Protein AF-A0A752Z133-F1 (afdb_monomer_lite)

Radius of gyration: 14.04 Å; chains: 1; bounding box: 33×24×38 Å

Foldseek 3Di:
DQLVVCVVVVHDPVCSNPVLCVVQPDPVLLVVLCVLCVVQDDDDSVVVVVLVVVCVVDVPDDCSPVVVDDPVSCVLVVQSSVLSVVSSVCVVVVHDSVVSNVVNVVSNVD

Structure (mmCIF, N/CA/C/O backbone):
data_AF-A0A752Z133-F1
#
_entry.id   AF-A0A752Z133-F1
#
loop_
_atom_site.group_PDB
_atom_site.id
_atom_site.type_symbol
_atom_site.label_atom_id
_atom_site.label_alt_id
_atom_site.label_comp_id
_atom_site.label_asym_id
_atom_site.label_entity_id
_atom_site.label_seq_id
_atom_site.pdbx_PDB_ins_code
_atom_site.Cartn_x
_atom_site.Cartn_y
_atom_site.Cartn_z
_atom_site.occupancy
_atom_site.B_iso_or_equiv
_atom_site.auth_seq_id
_atom_site.auth_comp_id
_atom_site.auth_asym_id
_atom_site.auth_atom_id
_atom_site.pdbx_PDB_model_num
ATOM 1 N N . GLN A 1 1 ? -1.507 -9.777 0.391 1.00 88.50 1 GLN A N 1
ATOM 2 C CA . GLN A 1 1 ? -2.230 -9.647 1.675 1.00 88.50 1 GLN A CA 1
ATOM 3 C C . GLN A 1 1 ? -3.371 -8.638 1.587 1.00 88.50 1 GLN A C 1
ATOM 5 O O . GLN A 1 1 ? -4.483 -9.029 1.905 1.00 88.50 1 GLN A O 1
ATOM 10 N N . LEU A 1 2 ? -3.162 -7.421 1.064 1.00 93.00 2 LEU A N 1
ATOM 11 C CA . LEU A 1 2 ? -4.246 -6.431 0.897 1.00 93.00 2 LEU A CA 1
ATOM 12 C C . LEU A 1 2 ? -5.483 -6.967 0.156 1.00 93.00 2 LEU A C 1
ATOM 14 O O . LEU A 1 2 ? -6.592 -6.772 0.626 1.00 93.00 2 LEU A O 1
ATOM 18 N N . GLU A 1 3 ? -5.319 -7.732 -0.929 1.00 93.12 3 GLU A N 1
ATOM 19 C CA . GLU A 1 3 ? -6.477 -8.320 -1.632 1.00 93.12 3 GLU A CA 1
ATOM 20 C C . GLU A 1 3 ? -7.292 -9.291 -0.764 1.00 93.12 3 GLU A C 1
ATOM 22 O O . GLU A 1 3 ? -8.497 -9.430 -0.963 1.00 93.12 3 GLU A O 1
ATOM 27 N N . ALA A 1 4 ? -6.645 -9.982 0.180 1.00 94.12 4 ALA A N 1
ATOM 28 C CA . ALA A 1 4 ? -7.331 -10.861 1.120 1.00 94.12 4 ALA A CA 1
ATOM 29 C C . ALA A 1 4 ? -8.093 -10.034 2.161 1.00 94.12 4 ALA A C 1
ATOM 31 O O . ALA A 1 4 ? -9.279 -10.274 2.349 1.00 94.12 4 ALA A O 1
ATOM 32 N N . ILE A 1 5 ? -7.452 -9.004 2.728 1.00 95.75 5 ILE A N 1
ATOM 33 C CA . ILE A 1 5 ? -8.099 -8.040 3.634 1.00 95.75 5 ILE A CA 1
ATOM 34 C C . ILE A 1 5 ? -9.318 -7.416 2.953 1.00 95.75 5 ILE A C 1
ATOM 36 O O . ILE A 1 5 ? -10.398 -7.411 3.526 1.00 95.75 5 ILE A O 1
ATOM 40 N N . ASN A 1 6 ? -9.179 -6.983 1.695 1.00 96.75 6 ASN A N 1
ATOM 41 C CA . ASN A 1 6 ? -10.272 -6.419 0.908 1.00 96.75 6 ASN A CA 1
ATOM 42 C C . ASN A 1 6 ? -11.479 -7.359 0.849 1.00 96.75 6 ASN A C 1
ATOM 44 O O . ASN A 1 6 ? -12.608 -6.908 0.998 1.00 96.75 6 ASN A O 1
ATOM 48 N N . LYS A 1 7 ? -11.256 -8.662 0.642 1.00 95.75 7 LYS A N 1
ATOM 49 C CA . LYS A 1 7 ? -12.342 -9.650 0.656 1.00 95.75 7 LYS A CA 1
ATOM 50 C C . LYS A 1 7 ? -12.973 -9.770 2.042 1.00 95.75 7 LYS A C 1
ATOM 52 O O . LYS A 1 7 ? -14.195 -9.799 2.122 1.00 95.75 7 LYS A O 1
ATOM 57 N N . THR A 1 8 ? -12.165 -9.803 3.102 1.00 95.19 8 THR A N 1
ATOM 58 C CA . THR A 1 8 ? -12.650 -9.887 4.488 1.00 95.19 8 THR A CA 1
ATOM 59 C C . THR A 1 8 ? -13.547 -8.704 4.854 1.00 95.19 8 THR A C 1
ATOM 61 O O . THR A 1 8 ? -14.600 -8.902 5.446 1.00 95.19 8 THR A O 1
ATOM 64 N N . ILE A 1 9 ? -13.198 -7.491 4.419 1.00 94.75 9 ILE A N 1
ATOM 65 C CA . ILE A 1 9 ? -13.980 -6.268 4.675 1.00 94.75 9 ILE A CA 1
ATOM 66 C C . ILE A 1 9 ? -15.081 -6.014 3.623 1.00 94.75 9 ILE A C 1
ATOM 68 O O . ILE A 1 9 ? -15.561 -4.889 3.4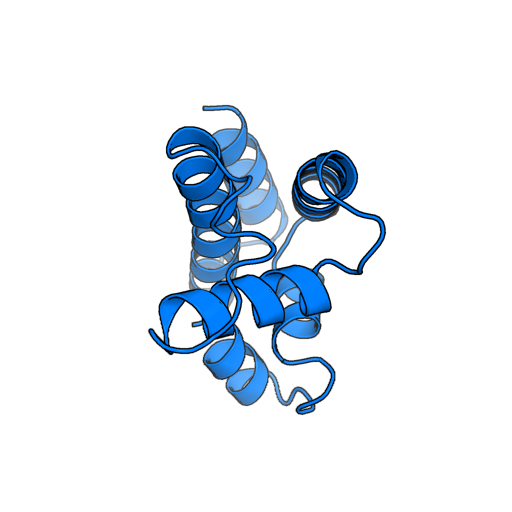64 1.00 94.75 9 ILE A O 1
ATOM 72 N N . GLY A 1 10 ? -15.457 -7.024 2.828 1.00 94.31 10 GLY A N 1
ATOM 73 C CA . GLY A 1 10 ? -16.543 -6.927 1.841 1.00 94.31 10 GLY A CA 1
ATOM 74 C C . GLY A 1 10 ? -16.275 -5.946 0.691 1.00 94.31 10 GLY A C 1
ATOM 75 O O . GLY A 1 10 ? -17.171 -5.235 0.242 1.00 94.31 10 GLY A O 1
ATOM 76 N N . GLY A 1 11 ? -15.022 -5.799 0.268 1.00 94.12 11 GLY A N 1
ATOM 77 C CA . GLY A 1 11 ? -14.611 -4.910 -0.818 1.00 94.12 11 GLY A CA 1
ATOM 78 C C . GLY A 1 11 ? -14.816 -5.483 -2.216 1.00 94.12 11 GLY A C 1
ATOM 79 O O . GLY A 1 11 ? -14.744 -6.694 -2.442 1.00 94.12 11 GLY A O 1
ATOM 80 N N . SER A 1 12 ? -15.022 -4.592 -3.188 1.00 93.69 12 SER A N 1
ATOM 81 C CA . SER A 1 12 ? -15.146 -4.969 -4.595 1.00 93.69 12 SER A CA 1
ATOM 82 C C . SER A 1 12 ? -13.781 -5.312 -5.213 1.00 93.69 12 SER A C 1
ATOM 84 O O . SER A 1 12 ? -12.720 -4.972 -4.682 1.00 93.69 12 SER A O 1
ATOM 86 N N . LYS A 1 13 ? -13.778 -5.977 -6.378 1.00 89.62 13 LYS A N 1
ATOM 87 C CA . LYS A 1 13 ? -12.533 -6.267 -7.121 1.00 89.62 13 LYS A CA 1
ATOM 88 C C . LYS A 1 13 ? -11.823 -4.998 -7.606 1.00 89.62 13 LYS A C 1
ATOM 90 O O . LYS A 1 13 ? -10.599 -5.012 -7.734 1.00 89.62 13 LYS A O 1
ATOM 95 N N . ASN A 1 14 ? -12.574 -3.928 -7.860 1.00 89.69 14 ASN A N 1
ATOM 96 C CA . ASN A 1 14 ? -12.041 -2.669 -8.382 1.00 89.69 14 ASN A CA 1
ATOM 97 C C . ASN A 1 14 ? -11.285 -1.877 -7.307 1.00 89.69 14 ASN A C 1
ATOM 99 O O . ASN A 1 14 ? -10.438 -1.053 -7.628 1.00 89.69 14 ASN A O 1
ATOM 103 N N . GLU A 1 15 ? -11.521 -2.189 -6.033 1.00 91.12 15 GLU A N 1
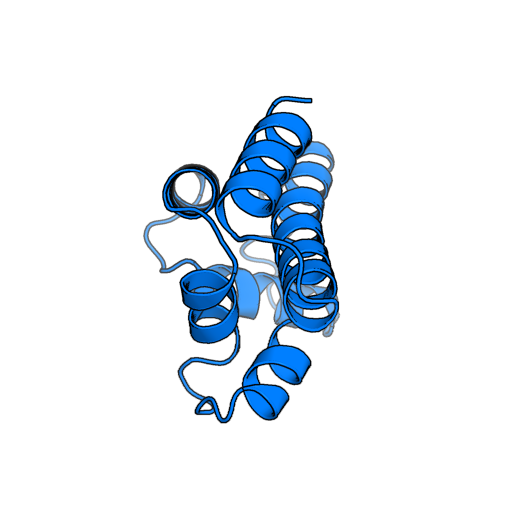ATOM 104 C CA . GLU A 1 15 ? -10.912 -1.507 -4.890 1.00 91.12 15 GLU A CA 1
ATOM 105 C C . GLU A 1 15 ? -9.918 -2.402 -4.142 1.00 91.12 15 GLU A C 1
ATOM 107 O O . GLU A 1 15 ? -9.499 -2.079 -3.034 1.00 91.12 15 GLU A O 1
ATOM 112 N N . LYS A 1 16 ? -9.505 -3.522 -4.754 1.00 93.50 16 LYS A N 1
ATOM 113 C CA . LYS A 1 16 ? -8.752 -4.614 -4.110 1.00 93.50 16 LYS A CA 1
ATOM 114 C C . LYS A 1 16 ? -7.489 -4.207 -3.339 1.00 93.50 16 LYS A C 1
ATOM 116 O O . LYS A 1 16 ? -7.051 -4.961 -2.473 1.00 93.50 16 LYS A O 1
ATOM 121 N N . TYR A 1 17 ? -6.908 -3.051 -3.660 1.00 96.06 17 TYR A N 1
ATOM 122 C CA . TYR A 1 17 ? -5.822 -2.436 -2.890 1.00 96.06 17 TYR A CA 1
ATOM 123 C C . TYR A 1 17 ? -6.277 -1.182 -2.145 1.00 96.06 17 TYR A C 1
ATOM 125 O O . TYR A 1 17 ? -5.903 -1.005 -0.992 1.00 96.06 17 TYR A O 1
ATOM 133 N N . MET A 1 18 ? -7.091 -0.334 -2.782 1.00 96.88 18 MET A N 1
ATOM 134 C CA . MET A 1 18 ? -7.476 0.962 -2.224 1.00 96.88 18 MET A CA 1
ATOM 135 C C . MET A 1 18 ? -8.385 0.855 -1.007 1.00 96.88 18 MET A C 1
ATOM 137 O O . MET A 1 18 ? -8.191 1.622 -0.077 1.00 96.88 18 MET A O 1
ATOM 141 N N . LYS A 1 19 ? -9.336 -0.085 -0.957 1.00 96.56 19 LYS A N 1
ATOM 142 C CA . LYS A 1 19 ? -10.244 -0.179 0.194 1.00 96.56 19 LYS A CA 1
ATOM 143 C C . LYS A 1 19 ? -9.494 -0.515 1.493 1.00 96.56 19 LYS A C 1
ATOM 145 O O . LYS A 1 19 ? -9.647 0.242 2.442 1.00 96.56 19 LYS A O 1
ATOM 150 N N . PRO A 1 20 ? -8.614 -1.538 1.549 1.00 97.19 20 PRO A N 1
ATOM 151 C CA . PRO A 1 20 ? -7.764 -1.755 2.722 1.00 97.19 20 PRO A CA 1
ATOM 152 C C . PRO A 1 20 ? -6.880 -0.559 3.085 1.00 97.19 20 PRO A C 1
ATOM 154 O O . PRO A 1 20 ? -6.668 -0.300 4.262 1.00 97.19 20 PRO A O 1
ATOM 157 N N . ILE A 1 21 ? -6.343 0.152 2.088 1.00 97.69 21 ILE A N 1
ATOM 158 C CA . ILE A 1 21 ? -5.515 1.341 2.327 1.00 97.69 21 ILE A CA 1
ATOM 159 C C . ILE A 1 21 ? -6.358 2.441 2.971 1.00 97.69 21 ILE A C 1
ATOM 161 O O . ILE A 1 21 ? -5.964 2.974 3.995 1.00 97.69 21 ILE A O 1
ATOM 165 N N . ASN A 1 22 ? -7.528 2.739 2.418 1.00 96.75 22 ASN A N 1
ATOM 166 C CA . ASN A 1 22 ? -8.401 3.790 2.928 1.00 96.75 22 ASN A CA 1
ATOM 167 C C . ASN A 1 22 ? -8.954 3.474 4.325 1.00 96.75 22 ASN A C 1
ATOM 169 O O . ASN A 1 22 ? -9.188 4.396 5.095 1.00 96.75 22 ASN A O 1
ATOM 173 N N . GLU A 1 23 ? -9.164 2.194 4.642 1.00 96.81 23 GLU A N 1
ATOM 174 C CA . GLU A 1 23 ? -9.707 1.764 5.935 1.00 96.81 23 GLU A CA 1
ATOM 175 C C . GLU A 1 23 ? -8.644 1.742 7.044 1.00 96.81 23 GLU A C 1
ATOM 177 O O . GLU A 1 23 ? -8.931 2.082 8.186 1.00 96.81 23 GLU A O 1
ATOM 182 N N . TYR A 1 24 ? -7.413 1.325 6.720 1.00 97.81 24 TYR A N 1
ATOM 183 C CA . TYR A 1 24 ? -6.395 1.011 7.731 1.00 97.81 24 TYR A CA 1
ATOM 184 C C . TYR A 1 24 ? -5.139 1.873 7.665 1.00 97.81 24 TYR A C 1
ATOM 186 O O . TYR A 1 24 ? -4.268 1.715 8.516 1.00 97.81 24 TYR A O 1
ATOM 194 N N . ALA A 1 25 ? -4.997 2.765 6.686 1.00 97.50 25 ALA A N 1
ATOM 195 C CA . ALA A 1 25 ? -3.912 3.736 6.654 1.00 97.50 25 ALA A CA 1
ATOM 196 C C . ALA A 1 25 ? -4.389 5.088 7.192 1.00 97.50 25 ALA A C 1
ATOM 198 O O . ALA A 1 25 ? -5.440 5.597 6.812 1.00 97.50 25 ALA A O 1
ATOM 199 N N . SER A 1 26 ? -3.560 5.709 8.024 1.00 97.44 26 SER A N 1
ATOM 200 C CA . SER A 1 26 ? -3.688 7.122 8.367 1.00 97.44 26 SER A CA 1
ATOM 201 C C . SER A 1 26 ? -3.564 7.989 7.114 1.00 97.44 26 SER A C 1
ATOM 203 O O . SER A 1 26 ? -2.875 7.631 6.153 1.00 97.44 26 SER A O 1
ATOM 205 N N . LEU A 1 27 ? -4.160 9.183 7.148 1.00 96.38 27 LEU A N 1
ATOM 206 C CA . LEU A 1 27 ? -4.027 10.157 6.060 1.00 96.38 27 LEU A CA 1
ATOM 207 C C . LEU A 1 27 ? -2.553 10.460 5.741 1.00 96.38 27 LEU A C 1
ATOM 209 O O . LEU A 1 27 ? -2.187 10.576 4.575 1.00 96.38 27 LEU A O 1
ATOM 213 N N . PHE A 1 28 ? -1.708 10.527 6.773 1.00 95.69 28 PHE A N 1
ATOM 214 C CA . PHE A 1 28 ? -0.267 10.718 6.627 1.00 95.69 28 PHE A CA 1
ATOM 215 C C . PHE A 1 28 ? 0.386 9.582 5.825 1.00 95.69 28 PHE A C 1
ATOM 217 O O . PHE A 1 28 ? 1.098 9.840 4.858 1.00 95.69 28 PHE A O 1
ATOM 224 N N . LEU A 1 29 ? 0.092 8.319 6.156 1.00 97.38 29 LEU A N 1
ATOM 225 C CA . LEU A 1 29 ? 0.622 7.172 5.416 1.00 97.38 29 LEU A CA 1
ATOM 226 C C . LEU A 1 29 ? 0.134 7.144 3.959 1.00 97.38 29 LEU A C 1
ATOM 228 O O . LEU A 1 29 ? 0.911 6.838 3.057 1.00 97.38 29 LEU A O 1
ATOM 232 N N . ILE A 1 30 ? -1.131 7.495 3.705 1.00 97.75 30 ILE A N 1
ATOM 233 C CA . ILE A 1 30 ? -1.664 7.596 2.336 1.00 97.75 30 ILE A CA 1
ATOM 234 C C . ILE A 1 30 ? -0.881 8.642 1.532 1.00 97.75 30 ILE A C 1
ATOM 236 O O . ILE A 1 30 ? -0.467 8.359 0.406 1.00 97.75 30 ILE A O 1
ATOM 240 N N . GLN A 1 31 ? -0.635 9.818 2.117 1.00 96.38 31 GLN A N 1
ATOM 241 C CA . GLN A 1 31 ? 0.142 10.889 1.486 1.00 96.38 31 GLN A CA 1
ATOM 242 C C . GLN A 1 31 ? 1.582 10.457 1.195 1.00 96.38 31 GLN A C 1
ATOM 244 O O . GLN A 1 31 ? 2.074 10.697 0.094 1.00 96.38 31 GLN A O 1
ATOM 249 N N . GLU A 1 32 ? 2.236 9.759 2.124 1.00 96.81 32 GLU A N 1
ATOM 250 C CA . GLU A 1 32 ? 3.589 9.229 1.924 1.00 96.81 32 GLU A CA 1
ATOM 251 C C . GLU A 1 32 ? 3.653 8.219 0.764 1.00 96.81 32 GLU A C 1
ATOM 253 O O . GLU A 1 32 ? 4.562 8.276 -0.071 1.00 96.81 32 GLU A O 1
ATOM 258 N N . ILE A 1 33 ? 2.663 7.325 0.650 1.00 97.19 33 ILE A N 1
ATOM 259 C CA . ILE A 1 33 ? 2.567 6.372 -0.468 1.00 97.19 33 ILE A CA 1
ATOM 260 C C . ILE A 1 33 ? 2.313 7.108 -1.791 1.00 97.19 33 ILE A C 1
ATOM 262 O O . ILE A 1 33 ? 2.913 6.777 -2.818 1.00 97.19 33 ILE A O 1
ATOM 266 N N . GLU A 1 34 ? 1.439 8.114 -1.789 1.00 97.00 34 GLU A N 1
ATOM 267 C CA . GLU A 1 34 ? 1.150 8.916 -2.976 1.00 97.00 34 GLU A CA 1
ATOM 268 C C . GLU A 1 34 ? 2.397 9.680 -3.445 1.00 97.00 34 GLU A C 1
ATOM 270 O O . GLU A 1 34 ? 2.765 9.615 -4.620 1.00 97.00 34 GLU A O 1
ATOM 275 N N . MET A 1 35 ? 3.090 10.355 -2.525 1.00 96.25 35 MET A N 1
ATOM 276 C CA . MET A 1 35 ? 4.336 11.069 -2.801 1.00 96.25 35 MET A CA 1
ATOM 277 C C . MET A 1 35 ? 5.442 10.134 -3.280 1.00 96.25 35 MET A C 1
ATOM 279 O O . MET A 1 35 ? 6.230 10.518 -4.143 1.00 96.25 35 MET A O 1
ATOM 283 N N . PHE A 1 36 ? 5.504 8.907 -2.759 1.00 96.69 36 PHE A N 1
ATOM 284 C CA . PHE A 1 36 ? 6.427 7.888 -3.243 1.00 96.69 36 PHE A CA 1
ATOM 285 C C . PHE A 1 36 ? 6.189 7.576 -4.726 1.00 96.69 36 PHE A C 1
ATOM 287 O O . PHE A 1 36 ? 7.122 7.681 -5.521 1.00 96.69 36 PHE A O 1
ATOM 294 N N . PHE A 1 37 ? 4.953 7.256 -5.124 1.00 97.00 37 PHE A N 1
ATOM 295 C CA . PHE A 1 37 ? 4.660 6.894 -6.515 1.00 97.00 37 PHE A CA 1
ATOM 296 C C . PHE A 1 37 ? 4.713 8.078 -7.487 1.00 97.00 37 PHE A C 1
ATOM 298 O O . PHE A 1 37 ? 5.146 7.896 -8.628 1.00 97.00 37 PHE A O 1
ATOM 305 N N . LYS A 1 38 ? 4.375 9.293 -7.030 1.00 96.44 38 LYS A N 1
ATOM 306 C CA . LYS A 1 38 ? 4.474 10.530 -7.827 1.00 96.44 38 LYS A CA 1
ATOM 307 C C . LYS A 1 38 ? 5.877 10.807 -8.370 1.00 96.44 38 LYS A C 1
ATOM 309 O O . LYS A 1 38 ? 6.009 11.488 -9.381 1.00 96.44 38 LYS A O 1
ATOM 314 N N . LYS A 1 39 ? 6.927 10.261 -7.745 1.00 94.56 39 LYS A N 1
ATOM 315 C CA . LYS A 1 39 ? 8.313 10.359 -8.245 1.00 94.56 39 LYS A CA 1
ATOM 316 C C . LYS A 1 39 ? 8.522 9.640 -9.576 1.00 94.56 39 LYS A C 1
ATOM 318 O O . LYS A 1 39 ? 9.453 9.968 -10.303 1.00 94.56 39 LYS A O 1
ATOM 323 N N . PHE A 1 40 ? 7.684 8.649 -9.872 1.00 94.88 40 PHE A N 1
ATOM 324 C CA . PHE A 1 40 ? 7.868 7.736 -10.994 1.00 94.88 40 PHE A CA 1
ATOM 325 C C . PHE A 1 40 ? 6.809 7.921 -12.083 1.00 94.88 40 PHE A C 1
ATOM 327 O O . PHE A 1 40 ? 7.106 7.722 -13.259 1.00 94.88 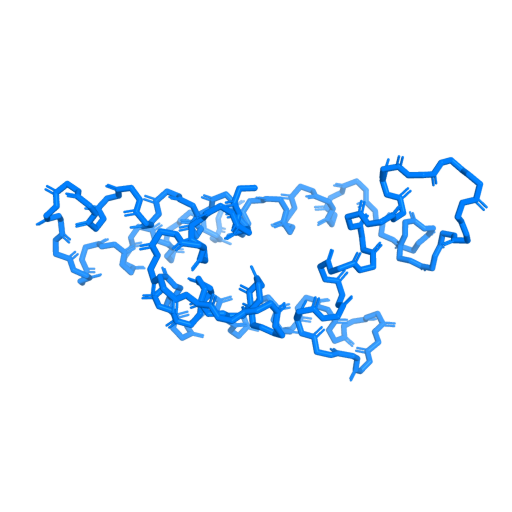40 PHE A O 1
ATOM 334 N N . ASN A 1 41 ? 5.568 8.261 -11.713 1.00 94.88 41 ASN A N 1
ATOM 335 C CA . ASN A 1 41 ? 4.461 8.481 -12.646 1.00 94.88 41 ASN A CA 1
ATOM 336 C C . ASN A 1 41 ? 3.256 9.173 -11.972 1.00 94.88 41 ASN A C 1
ATOM 338 O O . ASN A 1 41 ? 3.268 9.443 -10.778 1.00 94.88 41 ASN A O 1
ATOM 342 N N . ASN A 1 42 ? 2.187 9.400 -12.744 1.00 94.81 42 ASN A N 1
ATOM 343 C CA . ASN A 1 42 ? 0.930 10.009 -12.284 1.00 94.81 42 ASN A CA 1
ATOM 344 C C . ASN A 1 42 ? -0.231 9.000 -12.131 1.00 94.81 42 ASN A C 1
ATOM 346 O O . ASN A 1 42 ? -1.394 9.400 -12.151 1.00 94.81 42 ASN A O 1
ATOM 350 N N . LYS A 1 43 ? 0.052 7.693 -12.047 1.00 96.25 43 LYS A N 1
ATOM 351 C CA . LYS A 1 43 ? -0.978 6.659 -11.844 1.00 96.25 43 LYS A CA 1
ATOM 352 C C . LYS A 1 43 ? -1.422 6.637 -10.378 1.00 96.25 43 LYS A C 1
ATOM 354 O O . LYS A 1 43 ? -0.680 7.046 -9.483 1.00 96.25 43 LYS A O 1
ATOM 359 N N . SER A 1 44 ? -2.614 6.110 -10.113 1.00 96.06 44 SER A N 1
ATOM 360 C CA . SER A 1 44 ? -3.106 5.947 -8.741 1.00 96.06 44 SER A CA 1
ATOM 361 C C . SER A 1 44 ? -2.271 4.939 -7.936 1.00 96.06 44 SER A C 1
ATOM 363 O O . SER A 1 44 ? -1.568 4.086 -8.488 1.00 96.06 44 SER A O 1
ATOM 365 N N . ILE A 1 45 ? -2.385 4.991 -6.603 1.00 96.81 45 ILE A N 1
ATOM 366 C CA . ILE A 1 45 ? -1.735 4.029 -5.696 1.00 96.81 45 ILE A CA 1
ATOM 367 C C . ILE A 1 45 ? -2.133 2.591 -6.063 1.00 96.81 45 ILE A C 1
ATOM 369 O O . ILE A 1 45 ? -1.276 1.718 -6.209 1.00 96.81 45 ILE A O 1
ATOM 373 N N . GLY A 1 46 ? -3.432 2.347 -6.268 1.00 95.88 46 GLY A N 1
ATOM 374 C CA . GLY A 1 46 ? -3.951 1.029 -6.627 1.00 95.88 46 GLY A CA 1
ATOM 375 C C . GLY A 1 46 ? -3.374 0.493 -7.939 1.00 95.88 46 GLY A C 1
ATOM 376 O O . GLY A 1 46 ? -2.993 -0.675 -8.002 1.00 95.88 46 GLY A O 1
ATOM 377 N N . GLU A 1 47 ? -3.259 1.332 -8.970 1.00 96.06 47 GLU A N 1
ATOM 378 C CA . GLU A 1 47 ? -2.665 0.947 -10.258 1.00 96.06 47 GLU A CA 1
ATOM 379 C C . GLU A 1 47 ? -1.172 0.636 -10.144 1.00 96.06 47 GLU A C 1
ATOM 381 O O . GLU A 1 47 ? -0.698 -0.342 -10.728 1.00 96.06 47 GLU A O 1
ATOM 386 N N . ASN A 1 48 ? -0.428 1.430 -9.375 1.00 97.12 48 ASN A N 1
ATOM 387 C CA . ASN A 1 48 ? 0.997 1.203 -9.157 1.00 97.12 48 ASN A CA 1
ATOM 388 C C . ASN A 1 48 ? 1.258 -0.097 -8.382 1.00 97.12 48 ASN A C 1
ATOM 390 O O . ASN A 1 48 ? 2.092 -0.903 -8.796 1.00 97.12 48 ASN A O 1
ATOM 394 N N . ILE A 1 49 ? 0.488 -0.368 -7.321 1.00 96.25 49 ILE A N 1
ATOM 395 C CA . ILE A 1 49 ? 0.563 -1.639 -6.582 1.00 96.25 49 ILE A CA 1
ATOM 396 C C . ILE A 1 49 ? 0.192 -2.818 -7.490 1.00 96.25 49 ILE A C 1
ATOM 398 O O . ILE A 1 49 ? 0.880 -3.841 -7.479 1.00 96.25 49 ILE A O 1
ATOM 402 N N . ALA A 1 50 ? -0.860 -2.681 -8.306 1.00 95.12 50 ALA A N 1
ATOM 403 C CA . ALA A 1 50 ? -1.252 -3.706 -9.274 1.00 95.12 50 ALA A CA 1
ATOM 404 C C . ALA A 1 50 ? -0.112 -4.018 -10.250 1.00 95.12 50 ALA A C 1
ATOM 406 O O . ALA A 1 50 ? 0.179 -5.185 -10.519 1.00 95.12 50 ALA A O 1
ATOM 407 N N . THR A 1 51 ? 0.522 -2.965 -10.764 1.00 95.81 51 THR A N 1
ATOM 408 C CA . THR A 1 51 ? 1.629 -3.045 -11.717 1.00 95.81 51 THR A CA 1
ATOM 409 C C . THR A 1 51 ? 2.814 -3.768 -11.084 1.00 95.81 51 THR A C 1
ATOM 411 O O . THR A 1 51 ? 3.214 -4.807 -11.601 1.00 95.81 51 THR A O 1
ATOM 414 N N . LEU A 1 52 ? 3.282 -3.326 -9.911 1.00 94.75 52 LEU A N 1
ATOM 415 C CA . LEU A 1 52 ? 4.381 -3.978 -9.187 1.00 94.75 52 LEU A CA 1
ATOM 416 C C . LEU A 1 52 ? 4.110 -5.449 -8.900 1.00 94.75 52 LEU A C 1
ATOM 418 O O . LEU A 1 52 ? 4.946 -6.307 -9.174 1.00 94.75 52 LEU A O 1
ATOM 422 N N . ARG A 1 53 ? 2.925 -5.762 -8.372 1.00 93.94 53 ARG A N 1
ATOM 423 C CA . ARG A 1 53 ? 2.545 -7.138 -8.048 1.00 93.94 53 ARG A CA 1
ATO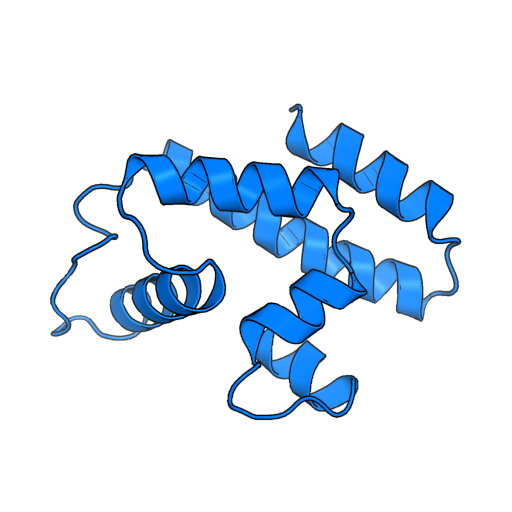M 424 C C . ARG A 1 53 ? 2.536 -8.023 -9.292 1.00 93.94 53 ARG A C 1
ATOM 426 O O . ARG A 1 53 ? 2.986 -9.164 -9.225 1.00 93.94 53 ARG A O 1
ATOM 433 N N . ASN A 1 54 ? 2.026 -7.519 -10.414 1.00 94.31 54 ASN A N 1
ATOM 434 C CA . ASN A 1 54 ? 2.001 -8.265 -11.671 1.00 94.31 54 ASN A CA 1
ATOM 435 C C . ASN A 1 54 ? 3.404 -8.445 -12.260 1.00 94.31 54 ASN A C 1
ATOM 437 O O . ASN A 1 54 ? 3.713 -9.523 -12.760 1.00 94.31 54 ASN A O 1
ATOM 441 N N . GLU A 1 55 ? 4.257 -7.425 -12.185 1.00 94.88 55 GLU A N 1
ATOM 442 C CA . GLU A 1 55 ? 5.647 -7.511 -12.638 1.00 94.88 55 GLU A CA 1
ATOM 443 C C . GLU A 1 55 ? 6.462 -8.504 -11.803 1.00 94.88 55 GLU A C 1
ATOM 445 O O . GLU A 1 55 ? 7.229 -9.280 -12.369 1.00 94.88 55 GLU A O 1
ATOM 450 N N . LEU A 1 56 ? 6.262 -8.544 -10.485 1.00 90.88 56 LEU A N 1
ATOM 451 C CA . LEU A 1 56 ? 6.925 -9.510 -9.603 1.00 90.88 56 LEU A CA 1
ATOM 452 C C . LEU A 1 56 ? 6.444 -10.948 -9.841 1.00 90.88 56 LEU A C 1
ATOM 454 O O . LEU A 1 56 ? 7.237 -11.882 -9.768 1.00 90.88 56 LEU A O 1
ATOM 458 N N . ALA A 1 57 ? 5.153 -11.138 -10.122 1.00 92.38 57 ALA A N 1
ATOM 459 C CA . ALA A 1 57 ? 4.561 -12.466 -10.284 1.00 92.38 57 ALA A CA 1
ATOM 460 C C . ALA A 1 57 ? 4.841 -13.120 -11.650 1.00 92.38 57 ALA A C 1
ATOM 462 O O . ALA A 1 57 ? 4.756 -14.342 -11.761 1.00 92.38 57 ALA A O 1
ATOM 463 N N . HIS A 1 58 ? 5.144 -12.335 -12.688 1.00 92.62 58 HIS A N 1
ATOM 464 C CA . HIS A 1 58 ? 5.247 -12.819 -14.069 1.00 92.62 58 HIS A CA 1
ATOM 465 C C . HIS A 1 58 ? 6.560 -12.379 -14.721 1.00 92.62 58 HIS A C 1
ATOM 467 O O . HIS A 1 58 ? 6.774 -11.190 -14.960 1.00 92.62 58 HIS A O 1
ATOM 473 N N . VAL A 1 59 ? 7.445 -13.332 -15.030 1.00 85.81 59 VAL A N 1
ATOM 474 C CA . VAL A 1 59 ? 8.798 -13.072 -15.565 1.00 85.81 59 VAL A CA 1
ATOM 475 C C . VAL A 1 59 ? 8.757 -12.394 -16.940 1.00 85.81 59 VAL A C 1
ATOM 477 O O . VAL A 1 59 ? 9.533 -11.477 -17.185 1.00 85.81 59 VAL A O 1
ATOM 480 N N . ASP A 1 60 ? 7.808 -12.784 -17.787 1.00 89.69 60 ASP A N 1
ATOM 481 C CA . ASP A 1 60 ? 7.581 -12.301 -19.154 1.00 89.69 60 ASP A CA 1
ATOM 482 C C . ASP A 1 60 ? 6.937 -10.906 -19.228 1.00 89.69 60 ASP A C 1
ATOM 484 O O . ASP A 1 60 ? 6.903 -10.274 -20.287 1.00 89.69 60 ASP A O 1
ATOM 488 N N . ARG A 1 61 ? 6.432 -10.386 -18.104 1.00 89.31 61 ARG A N 1
ATOM 489 C CA . ARG A 1 61 ? 5.803 -9.065 -18.066 1.00 89.31 61 ARG A CA 1
ATOM 490 C C . ARG A 1 61 ? 6.843 -7.958 -18.231 1.00 89.31 61 ARG A C 1
ATOM 492 O O . ARG A 1 61 ? 7.875 -7.964 -17.561 1.00 89.31 61 ARG A O 1
ATOM 499 N N . LYS A 1 62 ? 6.516 -6.949 -19.048 1.00 92.00 62 LYS A N 1
ATOM 500 C CA . LYS A 1 62 ? 7.275 -5.693 -19.130 1.00 92.00 62 LYS A CA 1
ATOM 501 C C . LYS A 1 62 ? 7.417 -5.070 -17.736 1.00 92.00 62 LYS A C 1
ATOM 503 O O . LYS A 1 62 ? 6.421 -4.907 -17.041 1.00 92.00 62 LYS A O 1
ATOM 508 N N . LYS A 1 63 ? 8.652 -4.732 -17.371 1.00 92.69 63 LYS A N 1
ATOM 509 C CA . LYS A 1 63 ? 9.062 -4.218 -16.058 1.00 92.69 63 LYS A CA 1
ATOM 510 C C . LYS A 1 63 ? 9.043 -2.684 -16.041 1.00 92.69 63 LYS A C 1
ATOM 512 O O . LYS A 1 63 ? 10.089 -2.055 -16.162 1.00 92.69 63 LYS A O 1
ATOM 517 N N . GLU A 1 64 ? 7.861 -2.074 -16.002 1.00 93.69 64 GLU A N 1
ATOM 518 C CA . GLU A 1 64 ? 7.705 -0.612 -16.001 1.00 93.69 64 GLU A CA 1
ATOM 519 C C . GLU A 1 64 ? 8.219 0.008 -14.704 1.00 93.69 64 GLU A C 1
ATOM 521 O O . GLU A 1 64 ? 9.008 0.948 -14.746 1.00 93.69 64 GLU A O 1
ATOM 526 N N . LEU A 1 65 ? 7.785 -0.524 -13.561 1.00 94.88 65 LEU A N 1
ATOM 527 C CA . LEU A 1 65 ? 8.192 -0.015 -12.253 1.00 94.88 65 LEU A CA 1
ATOM 528 C C . LEU A 1 65 ? 9.443 -0.728 -11.750 1.00 94.88 65 LEU A C 1
ATOM 530 O O . LEU A 1 65 ? 10.316 -0.099 -11.154 1.00 94.88 65 LEU A O 1
ATOM 534 N N . MET A 1 66 ? 9.575 -2.027 -12.027 1.00 92.50 66 MET A N 1
ATOM 535 C CA . MET A 1 66 ? 10.694 -2.787 -11.487 1.00 92.50 66 MET A CA 1
ATOM 536 C C . MET A 1 66 ? 12.067 -2.326 -11.994 1.00 92.50 66 MET A C 1
ATOM 538 O O . MET A 1 66 ? 13.049 -2.485 -11.275 1.00 92.50 66 MET A O 1
ATOM 542 N N . ASN A 1 67 ? 12.134 -1.747 -13.198 1.00 93.75 67 ASN A N 1
ATOM 543 C CA . ASN A 1 67 ? 13.381 -1.245 -13.785 1.00 93.75 67 ASN A CA 1
ATOM 544 C C . ASN A 1 67 ? 13.807 0.134 -13.257 1.00 93.75 67 ASN A C 1
ATOM 546 O O . ASN A 1 67 ? 14.952 0.523 -13.466 1.00 93.75 67 ASN A O 1
ATOM 550 N N . ILE A 1 68 ? 12.896 0.885 -12.633 1.00 95.06 68 ILE A N 1
ATOM 551 C CA . ILE A 1 68 ? 13.158 2.256 -12.162 1.00 95.06 68 ILE A CA 1
ATOM 552 C C . ILE A 1 68 ? 13.262 2.349 -10.638 1.00 95.06 68 ILE A C 1
ATOM 554 O O . ILE A 1 68 ? 13.888 3.275 -10.131 1.00 95.06 68 ILE A O 1
ATOM 558 N N . LEU A 1 69 ? 12.667 1.402 -9.908 1.00 95.62 69 LEU A N 1
ATOM 559 C CA . LEU A 1 69 ? 12.756 1.348 -8.453 1.00 95.62 69 LEU A CA 1
ATOM 560 C C . LEU A 1 69 ? 14.101 0.782 -8.006 1.00 95.62 69 LEU A C 1
ATOM 562 O O . LEU A 1 69 ? 14.530 -0.286 -8.446 1.00 95.62 69 LEU A O 1
ATOM 566 N N . THR A 1 70 ? 14.733 1.470 -7.063 1.00 96.12 70 THR A N 1
ATOM 567 C CA . THR A 1 70 ? 15.915 0.960 -6.370 1.00 96.12 70 THR A CA 1
ATOM 568 C C . THR A 1 70 ? 15.521 -0.068 -5.308 1.00 96.12 70 THR A C 1
ATOM 570 O O . THR A 1 70 ? 14.370 -0.134 -4.877 1.00 96.12 70 THR A O 1
ATOM 573 N N . ILE A 1 71 ? 16.489 -0.843 -4.808 1.00 94.69 71 ILE A N 1
ATOM 574 C CA . ILE A 1 71 ? 16.269 -1.746 -3.661 1.00 94.69 71 ILE A CA 1
ATOM 575 C C . ILE A 1 71 ? 15.698 -0.977 -2.458 1.00 94.69 71 ILE A C 1
ATOM 577 O O . ILE A 1 71 ? 14.773 -1.460 -1.808 1.00 94.69 71 ILE A O 1
ATOM 581 N N . GLY A 1 72 ? 16.200 0.235 -2.194 1.00 95.50 72 GLY A N 1
ATOM 582 C CA . GLY A 1 72 ? 15.688 1.093 -1.124 1.00 95.50 72 GLY A CA 1
ATOM 583 C C . GLY A 1 72 ? 14.219 1.468 -1.324 1.00 95.50 72 GLY A C 1
ATOM 584 O O . GLY A 1 72 ? 13.445 1.450 -0.369 1.00 95.50 72 GLY A O 1
ATOM 585 N N . ASP A 1 73 ? 13.803 1.712 -2.567 1.00 96.12 73 ASP A N 1
ATOM 586 C CA . ASP A 1 73 ? 12.404 1.999 -2.881 1.00 96.12 73 ASP A CA 1
ATOM 587 C C . ASP A 1 73 ? 11.495 0.789 -2.631 1.00 96.12 73 ASP A C 1
ATOM 589 O O . ASP A 1 73 ? 10.400 0.953 -2.091 1.00 96.12 73 ASP A O 1
ATOM 593 N N . TYR A 1 74 ? 11.950 -0.430 -2.953 1.00 94.81 74 TYR A N 1
ATOM 594 C CA . TYR A 1 74 ? 11.214 -1.659 -2.629 1.00 94.81 74 TYR A CA 1
ATOM 595 C C . TYR A 1 74 ? 11.058 -1.868 -1.129 1.00 94.81 74 TYR A C 1
ATOM 597 O O . TYR A 1 74 ? 9.973 -2.234 -0.675 1.00 94.81 74 TYR A O 1
ATOM 605 N N . VAL A 1 75 ? 12.125 -1.635 -0.361 1.00 94.69 75 VAL A N 1
ATOM 606 C CA . VAL A 1 75 ? 12.070 -1.704 1.103 1.00 94.69 75 VAL A CA 1
ATOM 607 C C . VAL A 1 75 ? 11.057 -0.688 1.623 1.00 94.69 75 VAL A C 1
ATOM 609 O O . VAL A 1 75 ? 10.187 -1.043 2.415 1.00 94.69 75 VAL A O 1
ATOM 612 N N . LYS A 1 76 ? 11.096 0.545 1.110 1.00 95.56 76 LYS A N 1
ATOM 613 C CA . LYS A 1 76 ? 10.205 1.626 1.530 1.00 95.56 76 LYS A CA 1
ATOM 614 C C . LYS A 1 76 ? 8.730 1.322 1.246 1.00 95.56 76 LYS A C 1
ATOM 616 O O . LYS A 1 76 ? 7.920 1.329 2.172 1.00 95.56 76 LYS A O 1
ATOM 621 N N . ILE A 1 77 ? 8.371 0.983 0.004 1.00 95.81 77 ILE A N 1
ATOM 622 C CA . ILE A 1 77 ? 6.977 0.635 -0.323 1.00 95.81 77 ILE A CA 1
ATOM 623 C C . ILE A 1 77 ? 6.539 -0.663 0.365 1.00 95.81 77 ILE A C 1
ATOM 625 O O . ILE A 1 77 ? 5.399 -0.770 0.810 1.00 95.81 77 ILE A O 1
ATOM 629 N N . GLY A 1 78 ? 7.442 -1.636 0.511 1.00 95.31 78 GLY A N 1
ATOM 630 C CA . GLY A 1 78 ? 7.191 -2.868 1.253 1.00 95.31 78 GLY A CA 1
ATOM 631 C C . GLY A 1 78 ? 6.836 -2.593 2.713 1.00 95.31 78 GLY A C 1
ATOM 632 O O . GLY A 1 78 ? 5.851 -3.140 3.210 1.00 95.31 78 GLY A O 1
ATOM 633 N N . ASN A 1 79 ? 7.576 -1.696 3.370 1.00 96.25 79 ASN A N 1
ATOM 634 C CA . ASN A 1 79 ? 7.300 -1.258 4.735 1.00 96.25 79 ASN A CA 1
ATOM 635 C C . ASN A 1 79 ? 5.942 -0.561 4.835 1.00 96.25 79 ASN A C 1
ATOM 637 O O . ASN A 1 79 ? 5.153 -0.925 5.700 1.00 96.25 79 ASN A O 1
ATOM 641 N N . TYR A 1 80 ? 5.605 0.346 3.914 1.00 97.38 80 TYR A N 1
ATOM 642 C CA . TYR A 1 80 ? 4.284 0.987 3.896 1.00 97.38 80 TYR A CA 1
ATOM 643 C C . TYR A 1 80 ? 3.142 -0.032 3.804 1.00 97.38 80 TYR A C 1
ATOM 645 O O . TYR A 1 80 ? 2.208 -0.006 4.607 1.00 97.38 80 TYR A O 1
ATOM 653 N N . LEU A 1 81 ? 3.230 -0.980 2.865 1.00 96.88 81 LEU A N 1
ATOM 654 C CA . LEU A 1 81 ? 2.207 -2.015 2.689 1.00 96.88 81 LEU A CA 1
ATOM 655 C C . LEU A 1 81 ? 2.129 -2.955 3.898 1.00 96.88 81 LEU A C 1
ATOM 657 O O . LEU A 1 81 ? 1.033 -3.343 4.304 1.00 96.88 81 LEU A O 1
ATOM 661 N N . LYS A 1 82 ? 3.274 -3.305 4.493 1.00 96.88 82 LYS A N 1
ATOM 662 C CA . LYS A 1 82 ? 3.339 -4.108 5.718 1.00 96.88 82 LYS A CA 1
ATOM 663 C C . LYS A 1 82 ? 2.678 -3.380 6.886 1.00 96.88 82 LYS A C 1
ATOM 665 O O . LYS A 1 82 ? 1.882 -3.992 7.587 1.00 96.88 82 LYS A O 1
ATOM 670 N N . THR A 1 83 ? 2.937 -2.088 7.055 1.00 97.81 83 THR A N 1
ATOM 671 C CA . THR A 1 83 ? 2.331 -1.250 8.097 1.00 97.81 83 THR A CA 1
ATOM 672 C C . THR A 1 83 ? 0.805 -1.220 7.992 1.00 97.81 83 THR A C 1
ATOM 674 O O . THR A 1 83 ? 0.123 -1.325 9.011 1.00 97.81 83 THR A O 1
ATOM 677 N N . ILE A 1 84 ? 0.251 -1.165 6.777 1.00 98.00 84 ILE A N 1
ATOM 678 C CA . ILE A 1 84 ? -1.204 -1.251 6.545 1.00 98.00 84 ILE A CA 1
ATOM 679 C C . ILE A 1 84 ? -1.747 -2.619 6.971 1.00 98.00 84 ILE A C 1
ATOM 681 O O . ILE A 1 84 ? -2.760 -2.701 7.662 1.00 98.00 84 ILE A O 1
ATOM 685 N N . VAL A 1 85 ? -1.062 -3.705 6.601 1.00 97.81 85 VAL A N 1
ATOM 686 C CA . VAL A 1 85 ? -1.455 -5.063 7.015 1.00 97.81 85 VAL A CA 1
ATOM 687 C C . VAL A 1 85 ? -1.397 -5.213 8.536 1.00 97.81 85 VAL A C 1
ATOM 689 O O . VAL A 1 85 ? -2.325 -5.758 9.124 1.00 97.81 85 VAL A O 1
ATOM 692 N N . THR A 1 86 ? -0.350 -4.706 9.188 1.00 97.88 86 THR A N 1
ATOM 693 C CA . THR A 1 86 ? -0.248 -4.707 10.653 1.00 97.88 86 THR A CA 1
ATOM 694 C C . THR A 1 86 ? -1.380 -3.899 11.282 1.00 97.88 86 THR A C 1
ATOM 696 O O . THR A 1 86 ? -1.961 -4.333 12.268 1.00 97.88 86 THR A O 1
ATOM 699 N N . SER A 1 87 ? -1.740 -2.760 10.691 1.00 98.00 87 SER A N 1
ATOM 700 C CA . SER A 1 87 ? -2.814 -1.893 11.190 1.00 98.00 87 SER A CA 1
ATOM 701 C C . SER A 1 87 ? -4.182 -2.572 11.120 1.00 98.00 87 SER A C 1
ATOM 703 O O . SER A 1 87 ? -4.943 -2.495 12.080 1.00 98.00 87 SER A O 1
ATOM 705 N N . TYR A 1 88 ? -4.452 -3.327 10.049 1.00 98.06 88 TYR A N 1
ATOM 706 C CA . TYR A 1 88 ? -5.611 -4.221 9.976 1.00 98.06 88 TYR A CA 1
ATOM 707 C C . TYR A 1 88 ? -5.627 -5.228 11.134 1.00 98.06 88 TYR A C 1
ATOM 709 O O . TYR A 1 88 ? -6.632 -5.343 11.827 1.00 98.06 88 TYR A O 1
ATOM 717 N N . LEU A 1 89 ? -4.511 -5.922 11.385 1.00 97.75 89 LEU A N 1
ATOM 718 C CA . LEU A 1 89 ? -4.430 -6.918 12.461 1.00 97.75 89 LEU A CA 1
ATOM 719 C C . LEU A 1 89 ? -4.613 -6.291 13.851 1.00 97.75 89 LEU A C 1
ATOM 721 O O . LEU A 1 89 ? -5.290 -6.860 14.698 1.00 97.75 89 LEU A O 1
ATOM 725 N N . LEU A 1 90 ? -4.034 -5.114 14.094 1.00 98.06 90 LEU A N 1
ATOM 726 C CA . LEU A 1 90 ? -4.211 -4.387 15.354 1.00 98.06 90 LEU A CA 1
ATOM 727 C C . LEU A 1 90 ? -5.663 -3.936 15.544 1.00 98.06 90 LEU A C 1
ATOM 729 O O . LEU A 1 90 ? -6.191 -4.027 16.650 1.00 98.06 90 LEU A O 1
ATOM 733 N N . SER A 1 91 ? -6.315 -3.482 14.472 1.00 97.50 91 SER A N 1
ATOM 734 C CA . SER A 1 91 ? -7.729 -3.112 14.499 1.00 97.50 91 SER A CA 1
ATOM 735 C C . SER A 1 91 ? -8.626 -4.322 14.781 1.00 97.50 91 SER A C 1
ATOM 737 O O . SER A 1 91 ? -9.525 -4.216 15.610 1.00 97.50 91 SER A O 1
ATOM 739 N N . ASP A 1 92 ? -8.335 -5.478 14.175 1.00 96.44 92 ASP A N 1
ATOM 740 C CA . ASP A 1 92 ? -9.035 -6.750 14.423 1.00 96.44 92 ASP A CA 1
ATOM 741 C C . ASP A 1 92 ? -8.890 -7.217 15.886 1.00 96.44 92 ASP A C 1
ATOM 743 O O . ASP A 1 92 ? -9.826 -7.747 16.480 1.00 96.44 92 ASP A O 1
ATOM 747 N N . LEU A 1 93 ? -7.750 -6.918 16.520 1.00 97.69 93 LEU A N 1
ATOM 748 C CA . LEU A 1 93 ? -7.513 -7.136 17.954 1.00 97.69 93 LEU A CA 1
ATOM 749 C C . LEU A 1 93 ? -8.187 -6.092 18.869 1.00 97.69 93 LEU A C 1
ATOM 751 O O . LEU A 1 93 ? -8.028 -6.154 20.089 1.00 97.69 93 LEU A O 1
ATOM 755 N N . GLY A 1 94 ? -8.918 -5.123 18.313 1.00 97.81 94 GLY A N 1
ATOM 756 C CA . GLY A 1 94 ? -9.618 -4.084 19.071 1.00 97.81 94 GLY A CA 1
ATOM 757 C C . GLY A 1 94 ? -8.727 -2.938 19.559 1.00 97.81 94 GLY A C 1
ATOM 758 O O . GLY A 1 94 ? -9.136 -2.174 20.437 1.00 97.81 94 GLY A O 1
ATOM 759 N N . ILE A 1 95 ? -7.512 -2.787 19.018 1.00 98.19 95 ILE A N 1
ATOM 7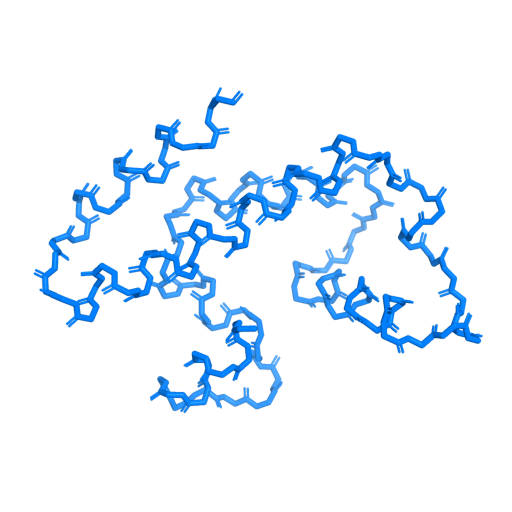60 C CA . ILE A 1 95 ? -6.642 -1.656 19.356 1.00 98.19 95 ILE A CA 1
ATOM 761 C C . ILE A 1 95 ? -7.233 -0.362 18.792 1.00 98.19 95 ILE A C 1
ATOM 763 O O . ILE A 1 95 ? -7.681 -0.291 17.649 1.00 98.19 95 ILE A O 1
ATOM 767 N N . ASN A 1 96 ? -7.216 0.690 19.611 1.00 97.12 96 ASN A N 1
ATOM 768 C CA . ASN A 1 96 ? -7.768 1.988 19.247 1.00 97.12 96 ASN A CA 1
ATOM 769 C C . ASN A 1 96 ? -7.029 2.612 18.048 1.00 97.12 96 ASN A C 1
ATOM 771 O O . ASN A 1 96 ? -5.796 2.653 18.028 1.00 97.12 96 ASN A O 1
ATOM 775 N N . ASN A 1 97 ? -7.786 3.185 17.106 1.00 95.12 97 ASN A N 1
ATOM 776 C CA . ASN A 1 97 ? -7.244 3.789 15.889 1.00 95.12 97 ASN A CA 1
ATOM 777 C C . ASN A 1 97 ? -6.183 4.875 16.160 1.00 95.12 97 ASN A C 1
ATOM 779 O O . ASN A 1 97 ? -5.166 4.912 15.484 1.00 95.12 97 ASN A O 1
ATOM 783 N N . ILE A 1 98 ? -6.329 5.691 17.210 1.00 96.88 98 ILE A N 1
ATOM 784 C CA 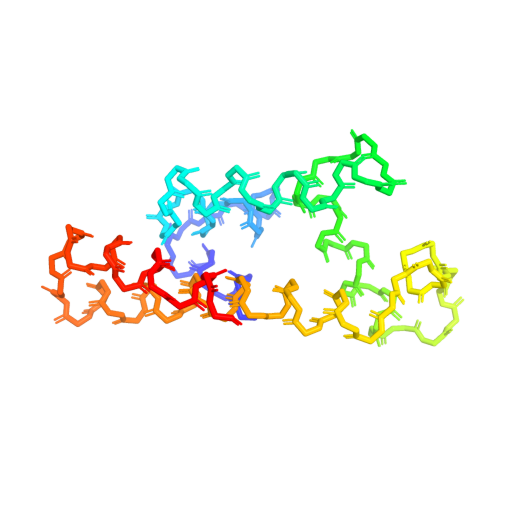. ILE A 1 98 ? -5.343 6.728 17.575 1.00 96.88 98 ILE A CA 1
ATOM 785 C C . ILE A 1 98 ? -3.974 6.107 17.901 1.00 96.88 98 ILE A C 1
ATOM 787 O O . ILE A 1 98 ? -2.930 6.691 17.610 1.00 96.88 98 ILE A O 1
ATOM 791 N N . ILE A 1 99 ? -3.957 4.925 18.525 1.00 97.69 99 ILE A N 1
ATOM 792 C CA . ILE A 1 99 ? -2.715 4.204 18.838 1.00 97.69 99 ILE A CA 1
ATOM 793 C C . ILE A 1 99 ? -2.116 3.623 17.556 1.00 97.69 99 ILE A C 1
ATOM 795 O O . ILE A 1 99 ? -0.907 3.713 17.350 1.00 97.69 99 ILE A O 1
ATOM 799 N N . ILE A 1 100 ? -2.962 3.076 16.682 1.00 98.06 100 ILE A N 1
ATOM 800 C CA . ILE A 1 100 ? -2.549 2.535 15.386 1.00 98.06 100 ILE A CA 1
ATOM 801 C C . ILE A 1 100 ? -1.918 3.637 14.527 1.00 98.06 100 ILE A C 1
ATOM 803 O O . ILE A 1 100 ? -0.812 3.453 14.032 1.00 98.06 100 ILE A O 1
ATOM 807 N N . GLU A 1 101 ? -2.543 4.807 14.405 1.00 97.25 101 GLU A N 1
ATOM 808 C CA . GLU A 1 101 ? -1.998 5.926 13.626 1.00 97.25 101 GLU A CA 1
ATOM 809 C C . GLU A 1 101 ? -0.638 6.403 14.160 1.00 97.25 101 GLU A C 1
ATOM 811 O O . GLU A 1 101 ? 0.279 6.663 13.378 1.00 97.25 101 GLU A O 1
ATOM 816 N N . LYS A 1 102 ? -0.457 6.444 15.489 1.00 96.69 102 LYS A N 1
ATOM 817 C CA . LYS A 1 102 ? 0.851 6.736 16.104 1.00 96.69 102 LYS A CA 1
ATOM 818 C C . LYS A 1 102 ? 1.901 5.689 15.740 1.00 96.69 102 LYS A C 1
ATOM 820 O O . LYS A 1 102 ? 3.018 6.058 15.384 1.00 96.69 102 LYS A O 1
ATOM 825 N N . TYR A 1 103 ? 1.541 4.407 15.798 1.00 96.69 103 TYR A N 1
ATOM 826 C CA . TYR A 1 103 ? 2.418 3.312 15.379 1.00 96.69 103 TYR A CA 1
ATOM 827 C C . TYR A 1 103 ? 2.832 3.456 13.909 1.00 96.69 103 TYR A C 1
ATOM 829 O O . TYR A 1 103 ? 4.011 3.309 13.584 1.00 96.69 103 TYR A O 1
ATOM 837 N N . GLN A 1 104 ? 1.890 3.793 13.023 1.00 97.31 104 GLN A N 1
ATOM 838 C CA . GLN A 1 104 ? 2.188 4.012 11.608 1.00 97.31 104 GLN A CA 1
ATOM 839 C C . GLN A 1 104 ? 3.189 5.149 11.419 1.00 97.31 104 GLN A C 1
ATOM 841 O O . GLN A 1 104 ? 4.179 4.960 10.720 1.00 97.31 104 GLN A O 1
ATOM 846 N N . ALA A 1 105 ? 2.957 6.298 12.063 1.00 95.19 105 ALA A N 1
ATOM 847 C CA . ALA A 1 105 ? 3.834 7.460 11.961 1.00 95.19 105 ALA A CA 1
ATOM 848 C C . ALA A 1 105 ? 5.263 7.159 12.441 1.00 95.19 105 ALA A C 1
ATOM 850 O O . ALA A 1 105 ? 6.216 7.565 11.785 1.00 95.19 105 ALA A O 1
ATOM 851 N N . GLN A 1 106 ? 5.410 6.410 13.539 1.00 94.19 106 GLN A N 1
ATOM 852 C CA . GLN A 1 106 ? 6.718 5.977 14.044 1.00 94.19 106 GLN A CA 1
ATOM 853 C C . GLN A 1 106 ? 7.413 5.017 13.073 1.00 94.19 106 GLN A C 1
ATOM 855 O O . GLN A 1 106 ? 8.568 5.220 12.726 1.00 94.19 106 GLN A O 1
ATOM 860 N N . THR A 1 107 ? 6.687 4.016 12.573 1.00 91.62 107 THR A N 1
ATOM 861 C CA . THR A 1 107 ? 7.255 2.942 11.740 1.00 91.62 107 THR A CA 1
ATOM 862 C C . THR A 1 107 ? 7.751 3.435 10.379 1.00 91.62 107 THR A C 1
ATOM 864 O O . THR A 1 107 ? 8.621 2.810 9.784 1.00 91.62 107 THR A O 1
ATOM 867 N N . ILE A 1 108 ? 7.173 4.513 9.841 1.00 88.31 108 ILE A N 1
ATOM 868 C CA . ILE A 1 108 ? 7.507 4.994 8.490 1.00 88.31 108 ILE A CA 1
ATOM 869 C C . ILE A 1 108 ? 8.511 6.147 8.449 1.00 88.31 108 ILE A C 1
ATOM 871 O O . ILE A 1 108 ? 8.906 6.555 7.356 1.00 88.31 108 ILE A O 1
ATOM 875 N N . GLN A 1 109 ? 8.887 6.684 9.611 1.00 75.25 109 GLN A N 1
ATOM 876 C CA . GLN A 1 109 ? 9.935 7.699 9.745 1.00 75.25 109 GLN A CA 1
ATOM 877 C C . GLN A 1 109 ? 11.332 7.091 9.957 1.00 75.25 109 GLN A C 1
ATOM 879 O O . GLN A 1 109 ? 12.319 7.810 9.800 1.00 75.25 109 GLN A O 1
ATOM 884 N N . GLU A 1 110 ? 11.406 5.799 10.291 1.00 54.81 110 GLU A N 1
ATOM 885 C CA . GLU A 1 110 ? 12.638 4.998 10.391 1.00 54.81 110 GLU A CA 1
ATOM 886 C C . GLU A 1 110 ? 13.132 4.514 9.017 1.00 54.81 110 GLU A C 1
ATOM 888 O O . GLU A 1 110 ? 14.364 4.564 8.794 1.00 54.81 110 GLU A O 1
#

Secondary structure (DSSP, 8-state):
-HHHHHHHTT--GGGTTHHHHHHHS-HHHHHHHHHHHHTT-S--HHHHHHHHHHHHH-TTS--TTTTT--HHHHHHHHHHHHHHHHHHHHHHTT--HHHHHHHHHHHHH-

Organism: Salmonella enterica (NCBI:txid28901)

Sequence (110 aa):
QLEAINKTIGGSKNEKYMKPINEYASLFLIQEIEMFFKKFNNKSIGENIATLRNELAHVDRKKELMNILTIGDYVKIGNYLKTIVTSYLLSDLGINNIIIEKYQAQTIQE

pLDDT: mean 94.79, std 4.91, range [54.81, 98.19]

InterPro domains:
  IPR041229 Apea-like HEPN [PF18739] (4-97)